Protein AF-A0A8X8B5V5-F1 (afdb_monomer_lite)

Structure (mmCIF, N/CA/C/O backbone):
data_AF-A0A8X8B5V5-F1
#
_entry.id   AF-A0A8X8B5V5-F1
#
loop_
_atom_site.group_PDB
_atom_site.id
_atom_site.type_symbol
_atom_site.label_atom_id
_atom_site.label_alt_id
_atom_site.label_comp_id
_atom_site.label_asym_id
_atom_site.label_entity_id
_atom_site.label_seq_id
_atom_site.pdbx_PDB_ins_code
_atom_site.Cartn_x
_atom_site.Cartn_y
_atom_site.Cartn_z
_atom_site.occupancy
_atom_site.B_iso_or_equiv
_atom_site.auth_seq_id
_atom_site.auth_comp_id
_atom_site.auth_asym_id
_atom_site.auth_atom_id
_atom_site.pdbx_PDB_model_num
ATOM 1 N N . MET A 1 1 ? -12.108 -20.407 24.764 1.00 36.25 1 MET A N 1
ATOM 2 C CA . MET A 1 1 ? -11.266 -19.952 23.635 1.00 36.25 1 MET A CA 1
ATOM 3 C C . MET A 1 1 ? -12.179 -19.719 22.448 1.00 36.25 1 MET A C 1
ATOM 5 O O . MET A 1 1 ? -12.850 -20.657 22.045 1.00 36.25 1 MET A O 1
ATOM 9 N N . ALA A 1 2 ? -12.289 -18.485 21.952 1.00 43.41 2 ALA A N 1
ATOM 10 C CA . ALA A 1 2 ? -13.093 -18.213 20.764 1.00 43.41 2 ALA A CA 1
ATOM 11 C C . ALA A 1 2 ? -12.423 -18.878 19.553 1.00 43.41 2 ALA A C 1
ATOM 13 O O . ALA A 1 2 ? -11.319 -18.502 19.164 1.00 43.41 2 ALA A O 1
ATOM 14 N N . THR A 1 3 ? -13.064 -19.906 19.008 1.00 42.88 3 THR A N 1
ATOM 15 C CA . THR A 1 3 ? -12.611 -20.610 17.809 1.00 42.88 3 THR A CA 1
ATOM 16 C C . THR A 1 3 ? -12.642 -19.633 16.637 1.00 42.88 3 THR A C 1
ATOM 18 O O . THR A 1 3 ? -13.703 -19.134 16.270 1.00 42.88 3 THR A O 1
ATOM 21 N N . PHE A 1 4 ? -11.479 -19.310 16.071 1.00 60.31 4 PHE A N 1
ATOM 22 C CA . PHE A 1 4 ? -11.393 -18.445 14.897 1.00 60.31 4 PHE A CA 1
ATOM 23 C C . PHE A 1 4 ? -11.959 -19.183 13.676 1.00 60.31 4 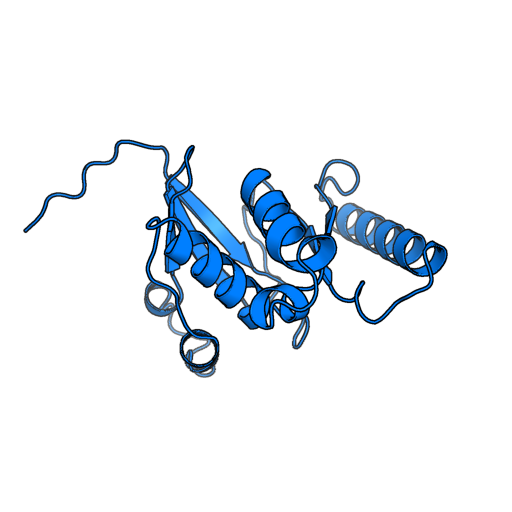PHE A C 1
ATOM 25 O O . PHE A 1 4 ? -11.345 -20.119 13.163 1.00 60.31 4 PHE A O 1
ATOM 32 N N . THR A 1 5 ? -13.141 -18.778 13.215 1.00 57.62 5 THR A N 1
ATOM 33 C CA . THR A 1 5 ? -13.806 -19.380 12.054 1.00 57.62 5 THR A CA 1
ATOM 34 C C . THR A 1 5 ? -13.205 -18.835 10.756 1.00 57.62 5 THR A C 1
ATOM 36 O O . THR A 1 5 ? -13.295 -17.639 10.463 1.00 57.62 5 THR A O 1
ATOM 39 N N . ARG A 1 6 ? -12.571 -19.707 9.962 1.00 62.25 6 ARG A N 1
ATOM 40 C CA . ARG A 1 6 ? -11.976 -19.350 8.664 1.00 62.25 6 ARG A CA 1
ATOM 41 C C . ARG A 1 6 ? -13.056 -19.229 7.585 1.00 62.25 6 ARG A C 1
ATOM 43 O O . ARG A 1 6 ? -13.286 -20.165 6.831 1.00 62.25 6 ARG A O 1
ATOM 50 N N . ASN A 1 7 ? -13.689 -18.062 7.491 1.00 79.56 7 ASN A N 1
ATOM 51 C CA . ASN A 1 7 ? -14.751 -17.813 6.502 1.00 79.56 7 ASN A CA 1
ATOM 52 C C . ASN A 1 7 ? -14.248 -17.171 5.192 1.00 79.56 7 ASN A C 1
ATOM 54 O O . ASN A 1 7 ? -15.048 -16.898 4.302 1.00 79.56 7 ASN A O 1
ATOM 58 N N . LYS A 1 8 ? -12.944 -16.875 5.073 1.00 80.50 8 LYS A N 1
ATOM 59 C CA . LYS A 1 8 ? -12.327 -16.234 3.896 1.00 80.50 8 LYS A CA 1
ATOM 60 C C . LYS A 1 8 ? -10.939 -16.828 3.625 1.00 80.50 8 LYS A C 1
ATOM 62 O O . LYS A 1 8 ? -10.303 -17.298 4.571 1.00 80.50 8 LYS A O 1
ATOM 67 N N . PRO A 1 9 ? -10.442 -16.787 2.376 1.00 83.88 9 PRO A N 1
ATOM 68 C CA . PRO A 1 9 ? -9.079 -17.211 2.063 1.00 83.88 9 PRO A CA 1
ATOM 69 C C . PRO A 1 9 ? -8.045 -16.355 2.811 1.00 83.88 9 PRO A C 1
ATOM 71 O O . PRO A 1 9 ? -8.243 -15.153 3.000 1.00 83.88 9 PRO A O 1
ATOM 74 N N . HIS A 1 10 ? -6.951 -16.989 3.236 1.00 81.94 10 HIS A N 1
ATOM 75 C CA . HIS A 1 10 ? -5.830 -16.353 3.930 1.00 81.94 10 HIS A CA 1
ATOM 76 C C . HIS A 1 10 ? -4.657 -16.152 2.971 1.00 81.94 10 HIS A C 1
ATOM 78 O O . HIS A 1 10 ? -4.298 -17.077 2.246 1.00 81.94 10 HIS A O 1
ATOM 84 N N . VAL A 1 11 ? -4.050 -14.968 2.996 1.00 82.81 11 VAL A N 1
ATOM 85 C CA . VAL A 1 11 ? -2.893 -14.609 2.170 1.00 82.81 11 VAL A CA 1
ATOM 86 C C . VAL A 1 11 ? -1.804 -14.019 3.060 1.00 82.81 11 VAL A C 1
ATOM 88 O O . VAL A 1 11 ? -2.076 -13.183 3.920 1.00 82.81 11 VAL A O 1
ATOM 91 N N . ASN A 1 12 ? -0.562 -14.446 2.856 1.00 80.31 12 ASN A N 1
ATOM 92 C CA . ASN A 1 12 ? 0.591 -13.816 3.488 1.00 80.31 12 ASN A CA 1
ATOM 93 C C . ASN A 1 12 ? 1.109 -12.726 2.553 1.00 80.31 12 ASN A C 1
ATOM 95 O O . ASN A 1 12 ? 1.345 -12.987 1.375 1.00 80.31 12 ASN A O 1
ATOM 99 N N . VAL A 1 13 ? 1.268 -11.516 3.071 1.00 84.38 13 VAL A N 1
ATOM 100 C CA . VAL A 1 13 ? 1.773 -10.360 2.325 1.00 84.38 13 VAL A CA 1
ATOM 101 C C . VAL A 1 13 ? 2.936 -9.743 3.078 1.00 84.38 13 VAL A C 1
ATOM 103 O O . VAL A 1 13 ? 3.107 -9.975 4.275 1.00 84.38 13 VAL A O 1
ATOM 106 N N . GLY A 1 14 ? 3.742 -8.940 2.396 1.00 82.69 14 GLY A N 1
ATOM 107 C CA . GLY A 1 14 ? 4.777 -8.198 3.085 1.00 82.69 14 GLY A CA 1
ATOM 108 C C . GLY A 1 14 ? 5.268 -6.977 2.340 1.00 82.69 14 GLY A C 1
ATOM 109 O O . GLY A 1 14 ? 5.183 -6.900 1.117 1.00 82.69 14 GLY A O 1
ATOM 110 N N . THR A 1 15 ? 5.774 -6.019 3.108 1.00 81.38 15 THR A N 1
ATOM 111 C CA . THR A 1 15 ? 6.430 -4.819 2.594 1.00 81.38 15 THR A CA 1
ATOM 112 C C . THR A 1 15 ? 7.930 -5.050 2.532 1.00 81.38 15 THR A C 1
ATOM 114 O O . THR A 1 15 ? 8.571 -5.390 3.526 1.00 81.38 15 THR A O 1
ATOM 117 N N . ILE A 1 16 ? 8.487 -4.860 1.340 1.00 81.69 16 ILE A N 1
ATOM 118 C CA . ILE A 1 16 ? 9.911 -5.009 1.039 1.00 81.69 16 ILE A CA 1
ATOM 119 C C . ILE A 1 16 ? 10.426 -3.724 0.392 1.00 81.69 16 ILE A C 1
ATOM 121 O O . ILE A 1 16 ? 9.661 -2.981 -0.218 1.00 81.69 16 ILE A O 1
ATOM 125 N N . GLY A 1 17 ? 11.720 -3.445 0.525 1.00 75.44 17 GLY A N 1
ATOM 126 C CA . GLY A 1 17 ? 12.335 -2.252 -0.058 1.00 75.44 17 GLY A CA 1
ATOM 127 C C . GLY A 1 17 ? 13.585 -1.802 0.687 1.00 75.44 17 GLY A C 1
ATOM 128 O O . GLY A 1 17 ? 13.890 -2.307 1.772 1.00 75.44 17 GLY A O 1
ATOM 129 N N . HIS A 1 18 ? 14.291 -0.828 0.115 1.00 74.62 18 HIS A N 1
ATOM 130 C CA . HIS A 1 18 ? 15.509 -0.265 0.695 1.00 74.62 18 HIS A CA 1
ATOM 131 C C . HIS A 1 18 ? 15.239 0.463 2.027 1.00 74.62 18 HIS A C 1
ATOM 133 O O . HIS A 1 18 ? 14.085 0.739 2.388 1.00 74.62 18 HIS A O 1
ATOM 139 N N . VAL A 1 19 ? 16.294 0.709 2.807 1.00 69.75 19 VAL A N 1
ATOM 140 C CA . VAL A 1 19 ? 16.221 1.480 4.062 1.00 69.75 19 VAL A CA 1
ATOM 141 C C . VAL A 1 19 ? 15.624 2.868 3.768 1.00 69.75 19 VAL A C 1
ATOM 143 O O . VAL A 1 19 ? 15.792 3.388 2.672 1.00 69.75 19 VAL A O 1
ATOM 146 N N . ASP A 1 20 ? 14.811 3.401 4.684 1.00 73.81 20 ASP A N 1
ATOM 147 C CA . ASP A 1 20 ? 14.135 4.713 4.584 1.00 73.81 20 ASP A CA 1
ATOM 148 C C . ASP A 1 20 ? 13.104 4.917 3.454 1.00 73.81 20 ASP A C 1
ATOM 150 O O . ASP A 1 20 ? 12.449 5.960 3.356 1.00 73.81 20 ASP A O 1
ATOM 154 N N . HIS A 1 21 ? 12.794 3.874 2.679 1.00 81.62 21 HIS A N 1
ATOM 155 C CA . HIS A 1 21 ? 11.736 3.927 1.656 1.00 81.62 21 HIS A CA 1
ATOM 156 C C . HIS A 1 21 ? 10.303 3.885 2.238 1.00 81.62 21 HIS A C 1
ATOM 158 O O . HIS A 1 21 ? 9.328 3.791 1.500 1.00 81.62 21 HIS A O 1
ATOM 164 N N . GLY A 1 22 ? 10.140 3.997 3.563 1.00 80.50 22 GLY A N 1
ATOM 165 C CA . GLY A 1 22 ? 8.829 4.159 4.207 1.00 80.50 22 GLY A CA 1
ATOM 166 C C . GLY A 1 22 ? 8.024 2.870 4.406 1.00 80.50 22 GLY A C 1
ATOM 167 O O . GLY A 1 22 ? 6.804 2.940 4.509 1.00 80.50 22 GLY A O 1
ATOM 168 N N . LYS A 1 23 ? 8.677 1.702 4.493 1.00 84.56 23 LYS A N 1
ATOM 169 C CA . LYS A 1 23 ? 8.013 0.404 4.742 1.00 84.56 23 LYS A CA 1
ATOM 170 C C . LYS A 1 23 ? 7.171 0.414 6.023 1.00 84.56 23 LYS A C 1
ATOM 172 O O . LYS A 1 23 ? 5.989 0.090 5.990 1.00 84.56 23 LYS A O 1
ATOM 177 N N . THR A 1 24 ? 7.765 0.857 7.132 1.00 84.69 24 THR A N 1
ATOM 178 C CA . THR A 1 24 ? 7.107 1.003 8.442 1.00 84.69 24 THR A CA 1
ATOM 179 C C . THR A 1 24 ? 5.908 1.950 8.354 1.00 84.69 24 THR A C 1
ATOM 181 O O . THR A 1 24 ? 4.813 1.624 8.808 1.00 84.69 24 THR A O 1
ATOM 184 N N . THR A 1 25 ? 6.089 3.094 7.689 1.00 87.62 25 THR A N 1
ATOM 185 C CA . THR A 1 25 ? 5.045 4.101 7.453 1.00 87.62 25 THR A CA 1
ATOM 186 C C . THR A 1 25 ? 3.879 3.528 6.646 1.00 87.62 25 THR A C 1
ATOM 188 O O . THR A 1 25 ? 2.719 3.758 6.989 1.00 87.62 25 THR A O 1
ATOM 191 N N . LEU A 1 26 ? 4.166 2.751 5.598 1.00 86.31 26 LEU A N 1
ATOM 192 C CA . LEU A 1 26 ? 3.156 2.115 4.757 1.00 86.31 26 LEU A CA 1
ATOM 193 C C . LEU A 1 26 ? 2.347 1.078 5.546 1.00 86.31 26 LEU A C 1
ATOM 195 O O . LEU A 1 26 ? 1.117 1.116 5.519 1.00 86.31 26 LEU A O 1
ATOM 199 N N . THR A 1 27 ? 3.013 0.214 6.316 1.00 85.81 27 THR A N 1
ATOM 200 C CA . THR A 1 27 ? 2.344 -0.778 7.173 1.00 85.81 27 THR A CA 1
ATOM 201 C C . THR A 1 27 ? 1.472 -0.109 8.239 1.00 85.81 27 THR A C 1
ATOM 203 O O . THR A 1 27 ? 0.306 -0.479 8.399 1.00 85.81 27 THR A O 1
ATOM 206 N N . ALA A 1 28 ? 1.978 0.929 8.915 1.00 86.69 28 ALA A N 1
ATOM 207 C CA . ALA A 1 28 ? 1.197 1.713 9.876 1.00 86.69 28 ALA A CA 1
ATOM 208 C C . ALA A 1 28 ? -0.063 2.306 9.222 1.00 86.69 28 ALA A C 1
ATOM 210 O O . ALA A 1 28 ? -1.165 2.187 9.757 1.00 86.69 28 ALA A O 1
ATOM 211 N N . SER A 1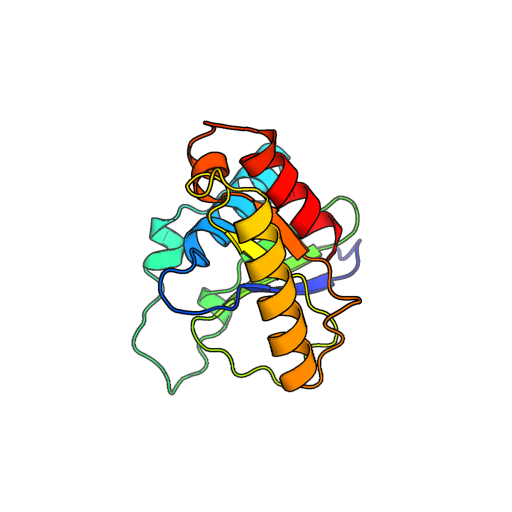 29 ? 0.074 2.865 8.017 1.00 87.38 29 SER A N 1
ATOM 212 C CA . SER A 1 29 ? -1.040 3.478 7.287 1.00 87.38 29 SER A CA 1
ATOM 213 C C . SER A 1 29 ? -2.117 2.467 6.887 1.00 87.38 29 SER A C 1
ATOM 215 O O . SER A 1 29 ? -3.305 2.731 7.061 1.00 87.38 29 SER A O 1
ATOM 217 N N . ILE A 1 30 ? -1.717 1.284 6.404 1.00 87.31 30 ILE A N 1
ATOM 218 C CA . ILE A 1 30 ? -2.647 0.193 6.069 1.00 87.31 30 ILE A CA 1
ATOM 219 C C . ILE A 1 30 ? -3.466 -0.202 7.303 1.00 87.31 30 ILE A C 1
ATOM 221 O O . ILE A 1 30 ? -4.692 -0.309 7.233 1.00 87.31 30 ILE A O 1
ATOM 225 N N . THR A 1 31 ? -2.804 -0.406 8.446 1.00 86.62 31 THR A N 1
ATOM 226 C CA . THR A 1 31 ? -3.490 -0.845 9.672 1.00 86.62 31 THR A CA 1
ATOM 227 C C . THR A 1 31 ? -4.411 0.234 10.234 1.00 86.62 31 THR A C 1
ATOM 229 O O . THR A 1 31 ? -5.511 -0.099 10.670 1.00 86.62 31 THR A O 1
ATOM 232 N N . LYS A 1 32 ? -4.021 1.514 10.156 1.00 87.62 32 LYS A N 1
ATOM 233 C CA . LYS A 1 32 ? -4.850 2.661 10.555 1.00 87.62 32 LYS A CA 1
ATOM 234 C C . LYS A 1 32 ? -6.190 2.664 9.814 1.00 87.62 32 LYS A C 1
ATOM 236 O O . LYS A 1 32 ? -7.237 2.622 10.455 1.00 87.62 32 LYS A O 1
ATOM 241 N N . PHE A 1 33 ? -6.177 2.629 8.481 1.00 84.88 33 PHE A N 1
ATOM 242 C CA . PHE A 1 33 ? -7.419 2.704 7.699 1.00 84.88 33 PHE A CA 1
ATOM 243 C C . PHE A 1 33 ? -8.282 1.451 7.818 1.00 84.88 33 PHE A C 1
ATOM 245 O O . PHE A 1 33 ? -9.505 1.536 7.890 1.00 84.88 33 PHE A O 1
ATOM 252 N N . LEU A 1 34 ? -7.665 0.272 7.901 1.00 84.06 34 LEU A N 1
ATOM 253 C CA . LEU A 1 34 ? -8.422 -0.955 8.137 1.00 84.06 34 LEU A CA 1
ATOM 254 C C . LEU A 1 34 ? -9.017 -1.004 9.550 1.00 84.06 34 LEU A C 1
ATOM 256 O O . LEU A 1 34 ? -10.033 -1.668 9.756 1.00 84.06 34 LEU A O 1
ATOM 260 N N . ALA A 1 35 ? -8.423 -0.317 10.525 1.00 85.81 35 ALA A N 1
ATOM 261 C CA . ALA A 1 35 ? -8.985 -0.203 11.863 1.00 85.81 35 ALA A CA 1
ATOM 262 C C . ALA A 1 35 ? -10.192 0.737 11.920 1.00 85.81 35 ALA A C 1
ATOM 264 O O . ALA A 1 35 ? -11.163 0.410 12.598 1.00 85.81 35 ALA A O 1
ATOM 265 N N . GLU A 1 36 ? -10.178 1.833 11.156 1.00 84.44 36 GLU A N 1
ATOM 266 C CA . GLU A 1 36 ? -11.356 2.699 10.974 1.00 84.44 36 GLU A CA 1
ATOM 267 C C . GLU A 1 36 ? -12.552 1.915 10.411 1.00 84.44 36 GLU A C 1
ATOM 269 O O . GLU A 1 36 ? -13.694 2.144 10.796 1.00 84.44 36 GLU A O 1
ATOM 274 N N . GLU A 1 37 ? -12.295 0.923 9.555 1.00 80.75 37 GLU A N 1
ATOM 275 C CA . GLU A 1 37 ? -13.323 0.023 9.018 1.00 80.75 37 GLU A CA 1
ATOM 276 C C . GLU A 1 37 ? -13.689 -1.140 9.968 1.00 80.75 37 GLU A C 1
ATOM 278 O O . GLU A 1 37 ? -14.432 -2.050 9.585 1.00 80.75 37 GLU A O 1
ATOM 283 N N . GLY A 1 38 ? -13.136 -1.178 11.186 1.00 80.75 38 GLY A N 1
ATOM 284 C CA . GLY A 1 38 ? -13.343 -2.259 12.158 1.00 80.75 38 GLY A CA 1
ATOM 285 C C . GLY A 1 38 ? -12.749 -3.606 11.724 1.00 80.75 38 GLY A C 1
ATOM 286 O O . GLY A 1 38 ? -13.154 -4.673 12.201 1.00 80.75 38 GLY A O 1
ATOM 287 N N . LYS A 1 39 ? -11.810 -3.594 10.772 1.00 79.44 39 LYS A N 1
ATOM 288 C CA . LYS A 1 39 ? -11.218 -4.800 10.180 1.00 79.44 39 LYS A CA 1
ATOM 289 C C . LYS A 1 39 ? -9.927 -5.241 10.866 1.00 79.44 39 LYS A C 1
ATOM 291 O O . LYS A 1 39 ? -9.565 -6.411 10.746 1.00 79.44 39 LYS A O 1
ATOM 296 N N . THR A 1 40 ? -9.258 -4.358 11.599 1.00 82.19 40 THR A N 1
ATOM 297 C CA . THR A 1 40 ? -8.094 -4.696 12.430 1.00 82.19 40 THR A CA 1
ATOM 298 C C . THR A 1 40 ? -7.936 -3.714 13.596 1.00 82.19 40 THR A C 1
ATOM 300 O O . THR A 1 40 ? -8.759 -2.819 13.767 1.00 82.19 40 THR A O 1
ATOM 303 N N . LYS A 1 41 ? -6.908 -3.898 14.427 1.00 78.44 41 LYS A N 1
ATOM 304 C CA . LYS A 1 41 ? -6.458 -2.891 15.392 1.00 78.44 41 LYS A CA 1
ATOM 305 C C . LYS A 1 41 ? -5.427 -1.994 14.712 1.00 78.44 41 LYS A C 1
ATOM 307 O O . LYS A 1 41 ? -4.530 -2.506 14.046 1.00 78.44 41 LYS A O 1
ATOM 312 N N . ALA A 1 42 ? -5.561 -0.679 14.881 1.00 78.00 42 ALA A N 1
ATOM 313 C CA . ALA A 1 42 ? -4.553 0.258 14.403 1.00 78.00 42 ALA A CA 1
ATOM 314 C C . ALA A 1 42 ? -3.250 -0.014 15.157 1.00 78.00 42 ALA A C 1
ATOM 316 O O . ALA A 1 42 ? -3.274 -0.167 16.378 1.00 78.00 42 ALA A O 1
ATOM 317 N N . ILE A 1 43 ? -2.142 -0.095 14.428 1.00 78.12 43 ILE A N 1
ATOM 318 C CA . ILE A 1 43 ? -0.814 -0.298 15.000 1.00 78.12 43 ILE A CA 1
ATOM 319 C C . ILE A 1 43 ? -0.018 0.976 14.743 1.00 78.12 43 ILE A C 1
ATOM 321 O O . ILE A 1 43 ? 0.049 1.463 13.611 1.00 78.12 43 ILE A O 1
ATOM 325 N N . ALA A 1 44 ? 0.546 1.545 15.806 1.00 77.56 44 ALA A N 1
ATOM 326 C CA . ALA A 1 44 ? 1.303 2.785 15.712 1.00 77.56 44 ALA A CA 1
ATOM 327 C C . ALA A 1 44 ? 2.666 2.555 15.044 1.00 77.56 44 ALA A C 1
ATOM 329 O O . ALA A 1 44 ? 3.245 1.475 15.147 1.00 77.56 44 ALA A O 1
ATOM 330 N N . PHE A 1 45 ? 3.203 3.597 14.406 1.00 77.19 45 PHE A N 1
ATOM 331 C CA . PHE A 1 45 ? 4.533 3.564 13.789 1.00 77.19 45 PHE A CA 1
ATOM 332 C C . PHE A 1 45 ? 5.602 3.056 14.769 1.00 77.19 45 PHE A C 1
ATOM 334 O O . PHE A 1 45 ? 6.326 2.118 14.448 1.00 77.19 45 PHE A O 1
ATOM 341 N N . ASP A 1 46 ? 5.615 3.594 15.990 1.00 75.94 46 ASP A N 1
ATOM 342 C CA . ASP A 1 46 ? 6.573 3.227 17.036 1.00 75.94 46 ASP A CA 1
ATOM 343 C C . ASP A 1 46 ? 6.509 1.743 17.418 1.00 75.94 46 ASP A C 1
ATOM 345 O O . ASP A 1 46 ? 7.513 1.161 17.8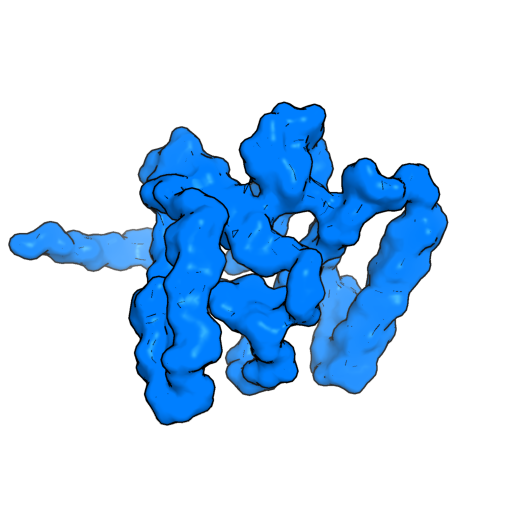15 1.00 75.94 46 ASP A O 1
ATOM 349 N N . GLU A 1 47 ? 5.341 1.103 17.316 1.00 74.31 47 GLU A N 1
ATOM 350 C CA . GLU A 1 47 ? 5.200 -0.325 17.620 1.00 74.31 47 GLU A CA 1
ATOM 351 C C . GLU A 1 47 ? 5.819 -1.210 16.531 1.00 74.31 47 GLU A C 1
ATOM 353 O O . GLU A 1 47 ? 6.321 -2.292 16.833 1.00 74.31 47 GLU A O 1
ATOM 358 N N . ILE A 1 48 ? 5.801 -0.745 15.279 1.00 72.88 48 ILE A N 1
ATOM 359 C CA . ILE A 1 48 ? 6.397 -1.432 14.125 1.00 72.88 48 ILE A CA 1
ATOM 360 C C . ILE A 1 48 ? 7.912 -1.201 14.105 1.00 72.88 48 ILE A C 1
ATOM 362 O O . ILE A 1 48 ? 8.673 -2.133 13.853 1.00 72.88 48 ILE A O 1
ATOM 366 N N . ASP A 1 49 ? 8.344 0.024 14.403 1.00 71.62 49 ASP A N 1
ATOM 367 C CA . ASP A 1 49 ? 9.747 0.443 14.357 1.00 71.62 49 ASP A CA 1
ATOM 368 C C . ASP A 1 49 ? 10.579 -0.113 15.525 1.00 71.62 49 ASP A C 1
ATOM 370 O O . ASP A 1 49 ? 11.744 -0.459 15.361 1.00 71.62 49 ASP A O 1
ATOM 374 N N . ARG A 1 50 ? 9.963 -0.327 16.698 1.00 64.31 50 ARG A N 1
ATOM 375 C CA . ARG A 1 50 ? 10.607 -0.973 17.862 1.00 64.31 50 ARG A CA 1
ATOM 376 C C . ARG A 1 50 ? 10.868 -2.470 17.685 1.00 64.31 50 ARG A C 1
ATOM 378 O O . ARG A 1 50 ? 11.307 -3.128 18.635 1.00 64.31 50 ARG A O 1
ATOM 385 N N . ALA A 1 51 ? 10.575 -3.040 16.518 1.00 57.84 51 ALA A N 1
ATOM 386 C CA . ALA A 1 51 ? 10.926 -4.419 16.245 1.00 57.84 51 ALA A CA 1
ATOM 387 C C . ALA A 1 51 ? 12.452 -4.599 16.348 1.00 57.84 51 ALA A C 1
ATOM 389 O O . ALA A 1 51 ? 13.204 -3.862 15.715 1.00 57.84 51 ALA A O 1
ATOM 390 N N . PRO A 1 52 ? 12.938 -5.550 17.165 1.00 50.28 52 PRO A N 1
ATOM 391 C CA . PRO A 1 52 ? 14.356 -5.646 17.480 1.00 50.28 52 PRO A CA 1
ATOM 392 C C . PRO A 1 52 ? 15.190 -5.918 16.220 1.00 50.28 52 PRO A C 1
ATOM 394 O O . PRO A 1 52 ? 15.106 -6.992 15.631 1.00 50.28 52 PRO A O 1
ATOM 397 N N . GLU A 1 53 ? 16.042 -4.961 15.847 1.00 47.38 53 GLU A N 1
ATOM 398 C CA . GLU A 1 53 ? 16.964 -5.041 14.701 1.00 47.38 53 GLU A CA 1
ATOM 399 C C . GLU A 1 53 ? 18.022 -6.156 14.869 1.00 47.38 53 GLU A C 1
ATOM 401 O O . GLU A 1 53 ? 18.520 -6.739 13.903 1.00 47.38 53 GLU A O 1
ATOM 406 N N . LYS A 1 54 ? 18.342 -6.510 16.121 1.00 34.81 54 LYS A N 1
ATOM 407 C CA . LYS A 1 54 ? 19.348 -7.516 16.491 1.00 34.81 54 LYS A CA 1
ATOM 408 C C . LYS A 1 54 ? 18.720 -8.861 16.864 1.00 34.81 54 LYS A C 1
ATOM 410 O O . LYS A 1 54 ? 18.489 -9.133 18.037 1.00 34.81 54 LYS A O 1
ATOM 415 N N . ARG A 1 55 ? 18.514 -9.713 15.859 1.00 44.34 55 ARG A N 1
ATOM 416 C CA . ARG A 1 55 ? 18.666 -11.188 15.901 1.00 44.34 55 ARG A CA 1
ATOM 417 C C . ARG A 1 55 ? 18.549 -11.706 14.462 1.00 44.34 55 ARG A C 1
ATOM 419 O O . ARG A 1 55 ? 17.531 -12.250 14.057 1.00 44.34 55 ARG A O 1
ATOM 426 N N . ARG A 1 56 ? 19.596 -11.488 13.658 1.00 44.66 56 ARG A N 1
ATOM 427 C CA . ARG A 1 56 ? 19.665 -11.984 12.268 1.00 44.66 56 ARG A CA 1
ATOM 428 C C . ARG A 1 56 ? 19.881 -13.501 12.150 1.00 44.66 56 ARG A C 1
ATOM 430 O O . ARG A 1 56 ? 19.905 -13.995 11.032 1.00 44.66 56 ARG A O 1
ATOM 437 N N . GLU A 1 57 ? 19.985 -14.236 13.258 1.00 41.50 57 GLU A N 1
ATOM 438 C CA . GLU A 1 57 ? 20.240 -15.688 13.234 1.00 41.50 57 GLU A CA 1
ATOM 439 C C . GLU A 1 57 ? 19.170 -16.544 13.921 1.00 41.50 57 GLU A C 1
ATOM 441 O O . GLU A 1 57 ? 19.205 -17.763 13.811 1.00 41.50 57 GLU A O 1
ATOM 446 N N . GLU A 1 58 ? 18.150 -15.948 14.538 1.00 35.19 58 GLU A N 1
ATOM 447 C CA . GLU A 1 58 ? 17.031 -16.715 15.083 1.00 35.19 58 GLU A CA 1
ATOM 448 C C . GLU A 1 58 ? 15.732 -16.177 14.503 1.00 35.19 58 GLU A C 1
ATOM 450 O O . GLU A 1 58 ? 15.333 -15.041 14.755 1.00 35.19 58 GLU A O 1
ATOM 455 N N . LEU A 1 59 ? 15.090 -17.020 13.700 1.00 42.75 59 LEU A N 1
ATOM 456 C CA . LEU A 1 59 ? 13.798 -16.847 13.047 1.00 42.75 59 LEU A CA 1
ATOM 457 C C . LEU A 1 59 ? 12.657 -16.609 14.073 1.00 42.75 59 LEU A C 1
ATOM 459 O O . LEU A 1 59 ? 11.721 -17.393 14.188 1.00 42.75 59 LEU A O 1
ATOM 463 N N . LEU A 1 60 ? 12.671 -15.507 14.824 1.00 40.44 60 LEU A N 1
ATOM 464 C CA . LEU A 1 60 ? 11.530 -15.033 15.618 1.00 40.44 60 LEU A CA 1
ATOM 465 C C . LEU A 1 60 ? 10.558 -14.252 14.713 1.00 40.44 60 LEU A C 1
ATOM 467 O O . LEU A 1 60 ? 10.190 -13.111 14.981 1.00 40.44 60 LEU A O 1
ATOM 471 N N . LEU A 1 61 ? 10.112 -14.906 13.636 1.00 47.31 61 LEU A N 1
ATOM 472 C CA . LEU A 1 61 ? 9.104 -14.409 12.692 1.00 47.31 61 LEU A CA 1
ATOM 473 C C . LEU A 1 61 ? 7.761 -13.967 13.320 1.00 47.31 61 LEU A C 1
ATOM 475 O O . LEU A 1 61 ? 7.175 -13.032 12.780 1.00 47.31 61 LEU A O 1
ATOM 479 N N . PRO A 1 62 ? 7.241 -14.527 14.440 1.00 36.56 62 PRO A N 1
ATOM 480 C CA . PRO A 1 62 ? 5.878 -14.204 14.883 1.00 36.56 62 PRO A CA 1
ATOM 481 C C . PRO A 1 62 ? 5.661 -12.753 15.330 1.00 36.56 62 PRO A C 1
ATOM 483 O O . PRO A 1 62 ? 4.529 -12.277 15.313 1.00 36.56 62 PRO A O 1
ATOM 486 N N . ARG A 1 63 ? 6.713 -12.044 15.770 1.00 44.59 63 ARG A N 1
ATOM 487 C CA . ARG A 1 63 ? 6.572 -10.711 16.391 1.00 44.59 63 ARG A CA 1
ATOM 488 C C . ARG A 1 63 ? 6.385 -9.574 15.377 1.00 44.59 63 ARG A C 1
ATOM 490 O O . ARG A 1 63 ? 5.999 -8.479 15.765 1.00 44.59 63 ARG A O 1
ATOM 497 N N . LEU A 1 64 ? 6.626 -9.848 14.099 1.00 57.34 64 LEU A N 1
ATOM 498 C CA . LEU A 1 64 ? 6.555 -8.901 12.983 1.00 57.34 64 LEU A CA 1
ATOM 499 C C . LEU A 1 64 ? 5.405 -9.228 12.016 1.00 57.34 64 LEU A C 1
ATOM 501 O O . LEU A 1 64 ? 5.429 -8.812 10.861 1.00 57.34 64 LEU A O 1
ATOM 505 N N . MET A 1 65 ? 4.424 -10.020 12.463 1.00 62.22 65 MET A N 1
ATOM 506 C CA . MET A 1 65 ? 3.254 -10.385 11.668 1.00 62.22 65 MET A CA 1
ATOM 507 C C . MET A 1 65 ? 2.023 -9.633 12.164 1.00 62.22 65 MET A C 1
ATOM 509 O O . MET A 1 65 ? 1.562 -9.849 13.285 1.00 62.22 65 MET A O 1
ATOM 513 N N . TRP A 1 66 ? 1.442 -8.800 11.308 1.00 75.06 66 TRP A N 1
ATOM 514 C CA . TRP A 1 66 ? 0.213 -8.073 11.612 1.00 75.06 66 TRP A CA 1
ATOM 515 C C . TRP A 1 66 ? -0.957 -8.639 10.820 1.00 75.06 66 TRP A C 1
ATOM 517 O O . TRP A 1 66 ? -0.933 -8.708 9.592 1.00 75.06 66 TRP A O 1
ATOM 527 N N . GLY A 1 67 ? -1.995 -9.065 11.536 1.00 78.31 67 GLY A N 1
ATOM 528 C CA . GLY A 1 67 ? -3.210 -9.599 10.935 1.00 78.31 67 GLY A CA 1
ATOM 529 C C . GLY A 1 67 ? -4.189 -8.489 10.561 1.00 78.31 67 GLY A C 1
ATOM 530 O O . GLY A 1 67 ? -4.526 -7.650 11.395 1.00 78.31 67 GLY A O 1
ATOM 531 N N . TYR A 1 68 ? -4.715 -8.507 9.341 1.00 80.50 68 TYR A N 1
ATOM 532 C CA . TYR A 1 68 ? -5.867 -7.688 8.960 1.00 80.50 68 TYR A CA 1
ATOM 533 C C . TYR A 1 68 ? -6.791 -8.434 7.999 1.00 80.50 68 TYR A C 1
ATOM 535 O O . TYR A 1 68 ? -6.476 -9.518 7.517 1.00 80.50 68 TYR A O 1
ATOM 543 N N . LYS A 1 69 ? -7.980 -7.894 7.734 1.00 81.38 69 LYS A N 1
ATOM 544 C CA . LYS A 1 69 ? -8.927 -8.474 6.771 1.00 81.38 69 LYS A CA 1
ATOM 545 C C . LYS A 1 69 ? -9.455 -7.408 5.830 1.00 81.38 69 LYS A C 1
ATOM 547 O O . LYS A 1 69 ? -9.547 -6.244 6.197 1.00 81.38 69 LYS A O 1
ATOM 552 N N . THR A 1 70 ? -9.863 -7.814 4.638 1.00 83.12 70 THR A N 1
ATOM 553 C CA . THR A 1 70 ? -10.657 -6.989 3.722 1.00 83.12 70 THR A CA 1
ATOM 554 C C . THR A 1 70 ? -12.045 -7.606 3.545 1.00 83.12 70 THR A C 1
ATOM 556 O O . THR A 1 70 ? -12.428 -8.576 4.217 1.00 83.12 70 THR A O 1
ATOM 559 N N . ALA A 1 71 ? -12.842 -7.048 2.630 1.00 80.25 71 ALA A N 1
ATOM 560 C CA . ALA A 1 71 ? -14.077 -7.694 2.203 1.00 80.25 71 ALA A CA 1
ATOM 561 C C . ALA A 1 71 ? -13.803 -9.099 1.631 1.00 80.25 71 ALA A C 1
ATOM 563 O O . ALA A 1 71 ? -14.580 -10.013 1.903 1.00 80.25 71 ALA A O 1
ATOM 564 N N . LYS A 1 72 ? -12.665 -9.295 0.948 1.00 81.12 72 LYS A N 1
ATOM 565 C CA . LYS A 1 72 ? -12.358 -10.509 0.182 1.00 81.12 72 LYS A CA 1
ATOM 566 C C . LYS A 1 72 ? -11.512 -11.542 0.941 1.00 81.12 72 LYS A C 1
ATOM 568 O O . LYS A 1 72 ? -11.760 -12.732 0.777 1.00 81.12 72 LYS A O 1
ATOM 573 N N . ARG A 1 73 ? -10.522 -11.129 1.749 1.00 84.56 73 ARG A N 1
ATOM 574 C CA . ARG A 1 73 ? -9.487 -12.044 2.289 1.00 84.56 73 ARG A CA 1
ATOM 575 C C . ARG A 1 73 ? -9.052 -11.699 3.718 1.00 84.56 73 ARG A C 1
ATOM 577 O O . ARG A 1 73 ? -9.318 -10.597 4.203 1.00 84.56 73 ARG A O 1
ATOM 584 N N . TYR A 1 74 ? -8.380 -12.641 4.375 1.00 82.25 74 TYR A N 1
ATOM 585 C CA . TYR A 1 74 ? -7.556 -12.404 5.563 1.00 82.25 74 TYR A CA 1
ATOM 586 C C . TYR A 1 74 ? -6.092 -12.264 5.147 1.00 82.25 74 TYR A C 1
ATOM 588 O O . TYR A 1 74 ? -5.623 -13.029 4.309 1.00 82.25 74 TYR A O 1
ATOM 596 N N . TYR A 1 75 ? -5.371 -11.334 5.760 1.00 82.62 75 TYR A N 1
ATOM 597 C CA . TYR A 1 75 ? -3.968 -11.065 5.483 1.00 82.62 75 TYR A CA 1
ATOM 598 C C . TYR A 1 75 ? -3.141 -11.205 6.751 1.00 82.62 75 TYR A C 1
ATOM 600 O O . TYR A 1 75 ? -3.537 -10.717 7.811 1.00 82.62 75 TYR A O 1
ATOM 608 N N . ALA A 1 76 ? -1.985 -11.844 6.624 1.00 81.00 76 ALA A N 1
ATOM 609 C CA . ALA A 1 76 ? -0.902 -11.731 7.586 1.00 81.00 76 ALA A CA 1
ATOM 610 C C . ALA A 1 76 ? 0.236 -10.954 6.920 1.00 81.00 76 ALA A C 1
ATOM 612 O O . ALA A 1 76 ? 0.798 -11.412 5.928 1.00 81.00 76 ALA A O 1
ATOM 613 N N . HIS A 1 77 ? 0.519 -9.758 7.427 1.00 80.56 77 HIS A N 1
ATOM 614 C CA . HIS A 1 77 ? 1.473 -8.828 6.840 1.00 80.56 77 HIS A CA 1
ATOM 615 C C . HIS A 1 77 ? 2.796 -8.865 7.585 1.00 80.56 77 HIS A C 1
ATOM 617 O O . HIS A 1 77 ? 2.802 -8.733 8.805 1.00 80.56 77 HIS A O 1
ATOM 623 N N . VAL A 1 78 ? 3.900 -8.985 6.853 1.00 71.75 78 VAL A N 1
ATOM 624 C CA . VAL A 1 78 ? 5.260 -8.967 7.404 1.00 71.75 78 VAL A CA 1
ATOM 625 C C . VAL A 1 78 ? 6.072 -7.837 6.778 1.00 71.75 78 VAL A C 1
ATOM 627 O O . VAL A 1 78 ? 6.090 -7.693 5.562 1.00 71.75 78 VAL A O 1
ATOM 630 N N . ALA A 1 79 ? 6.751 -7.024 7.581 1.00 65.38 79 ALA A N 1
ATOM 631 C CA . ALA A 1 79 ? 7.642 -5.980 7.070 1.00 65.38 79 ALA A CA 1
ATOM 632 C C . ALA A 1 79 ? 9.089 -6.493 7.075 1.00 65.38 79 ALA A C 1
ATOM 634 O O . ALA A 1 79 ? 9.617 -6.839 8.130 1.00 65.38 79 ALA A O 1
ATOM 635 N N . PHE A 1 80 ? 9.735 -6.538 5.907 1.00 65.69 80 PHE A N 1
ATOM 636 C CA . PHE A 1 80 ? 11.128 -6.969 5.770 1.00 65.69 80 PHE A CA 1
ATOM 637 C C . PHE A 1 80 ? 12.035 -5.799 5.383 1.00 65.69 80 PHE A C 1
ATOM 639 O O . PHE A 1 80 ? 11.714 -4.984 4.520 1.00 65.69 80 PHE A O 1
ATOM 646 N N . PHE A 1 81 ? 13.225 -5.746 5.982 1.00 51.53 81 PHE A N 1
ATOM 647 C CA . PHE A 1 81 ? 14.251 -4.749 5.653 1.00 51.53 81 PHE A CA 1
ATOM 648 C C . PHE A 1 81 ? 15.186 -5.167 4.512 1.00 51.53 81 PHE A C 1
ATOM 650 O O . PHE A 1 81 ? 15.919 -4.323 4.005 1.00 51.53 81 PHE A O 1
ATOM 657 N N . VAL A 1 82 ? 15.163 -6.437 4.089 1.00 50.78 82 VAL A N 1
ATOM 658 C CA . VAL A 1 82 ? 16.115 -6.990 3.113 1.00 50.78 82 VAL A CA 1
ATOM 659 C C . VAL A 1 82 ? 15.387 -7.690 1.967 1.00 50.78 82 VAL A C 1
ATOM 661 O O . VAL A 1 82 ? 14.453 -8.459 2.179 1.00 50.78 82 VAL A O 1
ATOM 664 N N . PHE A 1 83 ? 15.849 -7.417 0.747 1.00 47.47 83 PHE A N 1
ATOM 665 C CA . PHE A 1 83 ? 15.355 -7.980 -0.505 1.00 47.47 83 PHE A CA 1
ATOM 666 C C . PHE A 1 83 ? 16.042 -9.329 -0.775 1.00 47.47 83 PHE A C 1
ATOM 668 O O . PHE A 1 83 ? 17.021 -9.411 -1.512 1.00 47.47 83 PHE A O 1
ATOM 675 N N . HIS A 1 84 ? 15.577 -10.397 -0.130 1.00 49.69 84 HIS A N 1
ATOM 676 C CA . HIS A 1 84 ? 15.902 -11.759 -0.558 1.00 49.69 84 HIS A CA 1
ATOM 677 C C . HIS A 1 84 ? 14.600 -12.540 -0.666 1.00 49.69 84 HIS A C 1
ATOM 679 O O . HIS A 1 84 ? 14.067 -13.056 0.314 1.00 49.69 84 HIS A O 1
ATOM 685 N N . ILE A 1 85 ? 14.029 -12.511 -1.865 1.00 53.44 85 ILE A N 1
ATOM 686 C CA . ILE A 1 85 ? 12.716 -13.073 -2.143 1.00 53.44 85 ILE A CA 1
ATOM 687 C C . ILE A 1 85 ? 12.918 -14.490 -2.672 1.00 53.44 85 ILE A C 1
ATOM 689 O O . ILE A 1 85 ? 13.426 -14.672 -3.774 1.00 53.44 85 ILE A O 1
ATOM 693 N N . VAL A 1 86 ? 12.498 -15.495 -1.906 1.00 57.97 86 VAL A N 1
ATOM 694 C CA . VAL A 1 86 ? 12.385 -16.875 -2.394 1.00 57.97 86 VAL A CA 1
ATOM 695 C C . VAL A 1 86 ? 10.903 -17.234 -2.433 1.00 57.97 86 VAL A C 1
ATOM 697 O O . VAL A 1 86 ? 10.227 -17.183 -1.410 1.00 57.97 86 VAL A O 1
ATOM 700 N N . GLY A 1 87 ? 10.394 -17.582 -3.617 1.00 65.88 87 GLY A N 1
ATOM 701 C CA . GLY A 1 87 ? 9.065 -18.185 -3.772 1.00 65.88 87 GLY A CA 1
ATOM 702 C C . GLY A 1 87 ? 7.855 -17.249 -3.642 1.00 65.88 87 GLY A C 1
ATOM 703 O O . GLY A 1 87 ? 6.786 -17.722 -3.264 1.00 65.88 87 GLY A O 1
ATOM 704 N N . VAL A 1 88 ? 7.976 -15.949 -3.946 1.00 70.88 88 VAL A N 1
ATOM 705 C CA . VAL A 1 88 ? 6.812 -15.038 -3.980 1.00 70.88 88 VAL A CA 1
ATOM 706 C C . VAL A 1 88 ? 6.130 -15.095 -5.357 1.00 70.88 88 VAL A C 1
ATOM 708 O O . VAL A 1 88 ? 6.780 -14.784 -6.352 1.00 70.88 88 VAL A O 1
ATOM 711 N N . PRO A 1 89 ? 4.837 -15.468 -5.437 1.00 74.12 89 PRO A N 1
ATOM 712 C CA . PRO A 1 89 ? 4.140 -15.675 -6.710 1.00 74.12 89 PRO A CA 1
ATOM 713 C C . PRO A 1 89 ? 3.592 -14.387 -7.343 1.00 74.12 89 PRO A C 1
ATOM 715 O O . PRO A 1 89 ? 3.239 -14.389 -8.517 1.00 74.12 89 PRO A O 1
ATOM 718 N N . SER A 1 90 ? 3.468 -13.303 -6.573 1.00 81.69 90 SER A N 1
ATOM 719 C CA . SER A 1 90 ? 2.842 -12.053 -7.015 1.00 81.69 90 SER A CA 1
ATOM 720 C C . SER A 1 90 ? 3.396 -10.858 -6.250 1.00 81.69 90 SER A C 1
ATOM 722 O O . SER A 1 90 ? 3.594 -10.943 -5.036 1.00 81.69 90 SER A O 1
ATOM 724 N N . LEU A 1 91 ? 3.585 -9.736 -6.941 1.00 84.31 91 LEU A N 1
ATOM 725 C CA . LEU A 1 91 ? 4.111 -8.490 -6.386 1.00 84.31 91 LEU A CA 1
ATOM 726 C C . LEU A 1 91 ? 3.175 -7.324 -6.713 1.00 84.31 91 LEU A C 1
ATOM 728 O O . LEU A 1 91 ? 2.521 -7.312 -7.752 1.00 84.31 91 LEU A O 1
ATOM 732 N N . VAL A 1 92 ? 3.147 -6.340 -5.818 1.00 87.38 92 VAL A N 1
ATOM 733 C CA . VAL A 1 92 ? 2.521 -5.028 -6.012 1.00 87.38 92 VAL A CA 1
ATOM 734 C C . VAL A 1 92 ? 3.541 -3.993 -5.555 1.00 87.38 92 VAL A C 1
ATOM 736 O O . VAL A 1 92 ? 4.093 -4.112 -4.459 1.00 87.38 92 VAL A O 1
ATOM 739 N N . CYS A 1 93 ? 3.807 -2.991 -6.383 1.00 87.75 93 CYS A N 1
ATOM 740 C CA . CYS A 1 93 ? 4.782 -1.947 -6.096 1.00 87.75 93 CYS A CA 1
ATOM 741 C C . CYS A 1 93 ? 4.074 -0.670 -5.641 1.00 87.75 93 CYS A C 1
ATOM 743 O O . CYS A 1 93 ? 3.137 -0.204 -6.285 1.00 87.75 93 CYS A O 1
ATOM 745 N N . PHE A 1 94 ? 4.543 -0.078 -4.543 1.00 89.62 94 PHE A N 1
ATOM 746 C CA . PHE A 1 94 ? 4.081 1.226 -4.074 1.00 89.62 94 PHE A CA 1
ATOM 747 C C . PHE A 1 94 ? 5.193 2.258 -4.281 1.00 89.62 94 PHE A C 1
ATOM 749 O O . PHE A 1 94 ? 6.226 2.198 -3.612 1.00 89.62 94 PHE A O 1
ATOM 756 N N . LEU A 1 95 ? 4.997 3.183 -5.220 1.00 88.06 95 LEU A N 1
ATOM 757 C CA . LEU A 1 95 ? 5.947 4.246 -5.530 1.00 88.06 95 LEU A CA 1
ATOM 758 C C . LEU A 1 95 ? 5.691 5.446 -4.608 1.00 88.06 95 LEU A C 1
ATOM 760 O O . LEU A 1 95 ? 4.704 6.168 -4.767 1.00 88.06 95 LEU A O 1
ATOM 764 N N . LYS A 1 96 ? 6.581 5.621 -3.625 1.00 85.44 96 LYS A N 1
ATOM 765 C CA . LYS A 1 96 ? 6.583 6.738 -2.667 1.00 85.44 96 LYS A CA 1
ATOM 766 C C . LYS A 1 96 ? 7.072 8.034 -3.333 1.00 85.44 96 LYS A C 1
ATOM 768 O O . LYS A 1 96 ? 7.851 7.982 -4.277 1.00 85.44 96 LYS A O 1
ATOM 773 N N . GLY A 1 97 ? 6.701 9.181 -2.763 1.00 78.88 97 GLY A N 1
ATOM 774 C CA . GLY A 1 97 ? 7.364 10.468 -3.016 1.00 78.88 97 GLY A CA 1
ATOM 775 C C . GLY A 1 97 ? 6.623 11.386 -3.978 1.00 78.88 97 GLY A C 1
ATOM 776 O O . GLY A 1 97 ? 7.156 12.424 -4.357 1.00 78.88 97 GLY A O 1
ATOM 777 N N . ILE A 1 98 ? 5.391 11.037 -4.353 1.00 83.88 98 ILE A N 1
ATOM 778 C CA . ILE A 1 98 ? 4.563 11.877 -5.230 1.00 83.88 98 ILE A CA 1
ATOM 779 C C . ILE A 1 98 ? 4.059 13.163 -4.565 1.00 83.88 98 ILE A C 1
ATOM 781 O O . ILE A 1 98 ? 3.500 14.018 -5.230 1.00 83.88 98 ILE A O 1
ATOM 785 N N . ASP A 1 99 ? 4.234 13.282 -3.253 1.00 80.50 99 ASP A N 1
ATOM 786 C CA . ASP A 1 99 ? 4.003 14.487 -2.458 1.00 80.50 99 ASP A CA 1
ATOM 787 C C . ASP A 1 99 ? 5.187 15.465 -2.483 1.00 80.50 99 ASP A C 1
ATOM 789 O O . ASP A 1 99 ? 5.035 16.612 -2.078 1.00 80.50 99 ASP A O 1
ATOM 793 N N . VAL A 1 100 ? 6.363 15.007 -2.921 1.00 81.88 100 VAL A N 1
ATOM 794 C CA . VAL A 1 100 ? 7.601 15.805 -2.986 1.00 81.88 100 VAL A CA 1
ATOM 795 C C . VAL A 1 100 ? 7.995 16.104 -4.434 1.00 81.88 100 VAL A C 1
ATOM 797 O O . VAL A 1 100 ? 8.690 17.080 -4.705 1.00 81.88 100 VAL A O 1
ATOM 800 N N . VAL A 1 101 ? 7.584 15.246 -5.370 1.00 83.62 101 VAL A N 1
ATOM 801 C CA . VAL A 1 101 ? 7.906 15.363 -6.792 1.00 83.62 101 VAL A CA 1
ATOM 802 C C . VAL A 1 101 ? 6.702 15.904 -7.557 1.00 83.62 101 VAL A C 1
ATOM 804 O O . VAL A 1 101 ? 5.778 15.159 -7.875 1.00 83.62 101 VAL A O 1
ATOM 807 N N . ASP A 1 102 ? 6.767 17.182 -7.927 1.00 81.81 102 ASP A N 1
ATOM 808 C CA . ASP A 1 102 ? 5.707 17.859 -8.688 1.00 81.81 102 ASP A CA 1
ATOM 809 C C . ASP A 1 102 ? 5.798 17.627 -10.205 1.00 81.81 102 ASP A C 1
ATOM 811 O O . ASP A 1 102 ? 4.883 17.979 -10.945 1.00 81.81 102 ASP A O 1
ATOM 815 N N . ASN A 1 103 ? 6.912 17.066 -10.690 1.00 87.81 103 ASN A N 1
ATOM 816 C CA . ASN A 1 103 ? 7.183 16.863 -12.114 1.00 87.81 103 ASN A CA 1
ATOM 817 C C . ASN A 1 103 ? 6.642 15.493 -12.589 1.00 87.81 103 ASN A C 1
ATOM 819 O O . ASN A 1 103 ? 7.218 14.459 -12.232 1.00 87.81 103 ASN A O 1
ATOM 823 N N . PRO A 1 104 ? 5.589 15.453 -13.432 1.00 86.06 104 PRO A N 1
ATOM 824 C CA . PRO A 1 104 ? 5.000 14.199 -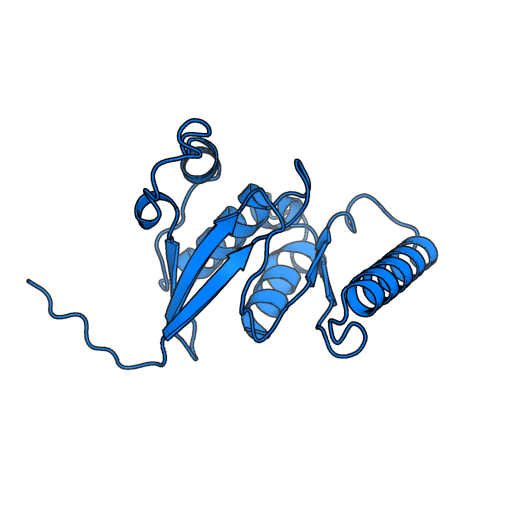13.900 1.00 86.06 104 PRO A CA 1
ATOM 825 C C . PRO A 1 104 ? 5.947 13.357 -14.760 1.00 86.06 104 PRO A C 1
ATOM 827 O O . PRO A 1 104 ? 5.925 12.131 -14.663 1.00 86.06 104 PRO A O 1
ATOM 830 N N . GLN A 1 105 ? 6.807 13.996 -15.559 1.00 88.31 105 GLN A N 1
ATOM 831 C CA . GLN A 1 105 ? 7.774 13.307 -16.415 1.00 88.31 105 GLN A CA 1
ATOM 832 C C . GLN A 1 105 ? 8.827 12.562 -15.586 1.00 88.31 105 GLN A C 1
ATOM 834 O O . GLN A 1 105 ? 9.234 11.462 -15.950 1.00 88.31 105 GLN A O 1
ATOM 839 N N . LEU A 1 106 ? 9.240 13.125 -14.445 1.00 88.38 106 LEU A N 1
ATOM 840 C CA . LEU A 1 106 ? 10.165 12.444 -13.537 1.00 88.38 106 LEU A CA 1
ATOM 841 C C . LEU A 1 106 ? 9.519 11.198 -12.916 1.00 88.38 106 LEU A C 1
ATOM 843 O O . LEU A 1 106 ? 10.165 10.161 -12.811 1.00 88.38 106 LEU A O 1
ATOM 847 N N . LEU A 1 107 ? 8.239 11.277 -12.540 1.00 87.75 107 LEU A N 1
ATOM 848 C CA . LEU A 1 107 ? 7.506 10.130 -11.995 1.00 87.75 107 LEU A CA 1
ATOM 849 C C . LEU A 1 107 ? 7.333 9.005 -13.020 1.00 87.75 107 LEU A C 1
ATOM 851 O O . LEU A 1 107 ? 7.419 7.833 -12.659 1.00 87.75 107 LEU A O 1
ATOM 855 N N . GLU A 1 108 ? 7.095 9.350 -14.284 1.00 88.88 108 GLU A N 1
ATOM 856 C CA . GLU A 1 108 ? 7.047 8.374 -15.375 1.00 88.88 108 GLU A CA 1
ATOM 857 C C . GLU A 1 108 ? 8.405 7.714 -15.606 1.00 88.88 108 GLU A C 1
ATOM 859 O O . GLU A 1 108 ? 8.465 6.491 -15.701 1.00 88.88 108 GLU A O 1
ATOM 864 N N . LEU A 1 109 ? 9.491 8.491 -15.605 1.00 90.62 109 LEU A N 1
ATOM 865 C CA . LEU A 1 109 ? 10.842 7.955 -15.761 1.00 90.62 109 LEU A CA 1
ATOM 866 C C . LEU A 1 109 ? 11.201 6.974 -14.637 1.00 90.62 109 LEU A C 1
ATOM 868 O O . LEU A 1 109 ? 11.663 5.871 -14.907 1.00 90.62 109 LEU A O 1
ATOM 872 N N . VAL A 1 110 ? 10.926 7.338 -13.383 1.00 90.00 110 VAL A N 1
ATOM 873 C CA . VAL A 1 110 ? 11.176 6.456 -12.232 1.00 90.00 110 VAL A CA 1
ATOM 874 C C . VAL A 1 110 ? 10.334 5.180 -12.317 1.00 90.00 110 VAL A C 1
ATOM 876 O O . VAL A 1 110 ? 10.797 4.102 -11.948 1.00 90.00 110 VAL A O 1
ATOM 879 N N . GLU A 1 111 ? 9.095 5.270 -12.810 1.00 90.62 111 GLU A N 1
ATOM 880 C CA . GLU A 1 111 ? 8.272 4.084 -13.039 1.00 90.62 111 GLU A CA 1
ATOM 881 C C . GLU A 1 111 ? 8.867 3.178 -14.126 1.00 90.62 111 GLU A C 1
ATOM 883 O O . GLU A 1 111 ? 8.905 1.963 -13.938 1.00 90.62 111 GLU A O 1
ATOM 888 N N . MET A 1 112 ? 9.369 3.749 -15.223 1.00 90.50 112 MET A N 1
ATOM 889 C CA . MET A 1 112 ? 10.052 2.993 -16.277 1.00 90.50 112 MET A CA 1
ATOM 890 C C . MET A 1 112 ? 11.300 2.284 -15.740 1.00 90.50 112 MET A C 1
ATOM 892 O O . MET A 1 112 ? 11.422 1.072 -15.904 1.00 90.50 112 MET A O 1
ATOM 896 N N . GLU A 1 113 ? 12.170 2.996 -15.019 1.00 90.62 113 GLU A N 1
ATOM 897 C CA . GLU A 1 113 ? 13.371 2.416 -14.402 1.00 90.62 113 GLU A CA 1
ATOM 898 C C . GLU A 1 113 ? 13.023 1.292 -13.413 1.00 90.62 113 GLU A C 1
ATOM 900 O O . GLU A 1 113 ? 13.698 0.262 -13.356 1.00 90.62 113 GLU A O 1
ATOM 905 N N . LEU A 1 114 ? 11.932 1.442 -12.653 1.00 90.19 114 LEU A N 1
ATOM 906 C CA . LEU A 1 114 ? 11.454 0.398 -11.748 1.00 90.19 114 LEU A CA 1
ATOM 907 C C . LEU A 1 114 ? 10.998 -0.853 -12.511 1.00 90.19 114 LEU A C 1
ATOM 909 O O . LEU A 1 114 ? 11.301 -1.969 -12.084 1.00 90.19 114 LEU A O 1
ATOM 913 N N . ARG A 1 115 ? 10.287 -0.693 -13.632 1.00 91.31 115 ARG A N 1
ATOM 914 C CA . ARG A 1 115 ? 9.868 -1.821 -14.481 1.00 91.31 115 ARG A CA 1
ATOM 915 C C . ARG A 1 115 ? 11.065 -2.525 -15.101 1.00 91.31 115 ARG A C 1
ATOM 917 O O . ARG A 1 115 ? 11.126 -3.752 -15.058 1.00 91.31 115 ARG A O 1
ATOM 924 N N . GLU A 1 116 ? 12.042 -1.772 -15.595 1.00 88.88 116 GLU A N 1
ATOM 925 C CA . GLU A 1 116 ? 13.294 -2.325 -16.114 1.00 88.88 116 GLU A CA 1
ATOM 926 C C . GLU A 1 116 ? 14.049 -3.112 -15.039 1.00 88.88 116 GLU A C 1
ATOM 928 O O . GLU A 1 116 ? 14.510 -4.224 -15.300 1.00 88.88 116 GLU A O 1
ATOM 933 N N . LEU A 1 117 ? 14.105 -2.597 -13.807 1.00 86.94 117 LEU A N 1
ATOM 934 C CA . LEU A 1 117 ? 14.721 -3.293 -12.681 1.00 86.94 117 LEU A CA 1
ATOM 935 C C . LEU A 1 117 ? 13.992 -4.602 -12.343 1.00 86.94 117 LEU A C 1
ATOM 937 O O . LEU A 1 117 ? 14.631 -5.631 -12.121 1.00 86.94 117 LEU A O 1
ATOM 941 N N . LEU A 1 118 ? 12.657 -4.594 -12.320 1.00 87.00 118 LEU A N 1
ATOM 942 C CA . LEU A 1 118 ? 11.852 -5.801 -12.105 1.00 87.00 118 LEU A CA 1
ATOM 943 C C . LEU A 1 118 ? 12.118 -6.842 -13.202 1.00 87.00 118 LEU A C 1
ATOM 945 O O . LEU A 1 118 ? 12.381 -8.007 -12.893 1.00 87.00 118 LEU A O 1
ATOM 949 N N . SER A 1 119 ? 12.135 -6.410 -14.462 1.00 87.62 119 SER A N 1
ATOM 950 C CA . SER A 1 119 ? 12.450 -7.256 -15.614 1.00 87.62 119 SER A CA 1
ATOM 951 C C . SER A 1 119 ? 13.878 -7.808 -15.556 1.00 87.62 119 SER A C 1
ATOM 953 O O . SER A 1 119 ? 14.089 -8.992 -15.826 1.00 87.62 119 SER A O 1
ATOM 955 N N . PHE A 1 120 ? 14.856 -7.009 -15.116 1.00 86.00 120 PHE A N 1
ATOM 956 C CA . PHE A 1 120 ? 16.237 -7.450 -14.893 1.00 86.00 120 PHE A CA 1
ATOM 957 C C . PHE A 1 120 ? 16.314 -8.600 -13.876 1.00 86.00 120 PHE A C 1
ATOM 959 O O . PHE A 1 120 ? 17.031 -9.580 -14.087 1.00 86.00 120 PHE A O 1
ATOM 966 N N . TYR A 1 121 ? 15.509 -8.539 -12.812 1.00 82.12 121 TYR A N 1
ATOM 967 C CA . TYR A 1 121 ? 15.373 -9.622 -11.832 1.00 82.12 121 TYR A CA 1
ATOM 968 C C . TYR A 1 121 ? 14.438 -10.764 -12.274 1.00 82.12 121 TYR A C 1
ATOM 970 O O . TYR A 1 121 ? 14.124 -11.637 -11.464 1.00 82.12 121 TYR A O 1
ATOM 978 N N . LYS A 1 122 ? 14.034 -10.813 -13.553 1.00 84.06 122 LYS A N 1
ATOM 979 C CA . LYS A 1 122 ? 13.139 -11.832 -14.140 1.00 84.06 122 LYS A CA 1
ATOM 980 C C . LYS A 1 122 ? 11.743 -11.862 -13.512 1.00 84.06 122 LYS A C 1
ATOM 982 O O . LYS A 1 122 ? 11.100 -12.910 -13.462 1.00 84.06 122 LYS A O 1
ATOM 987 N N . LEU A 1 123 ? 11.282 -10.718 -13.020 1.00 83.81 123 LEU A N 1
ATOM 988 C CA . LEU A 1 123 ? 9.914 -10.517 -12.556 1.00 83.81 123 LEU A CA 1
ATOM 989 C C . LEU A 1 123 ? 9.073 -9.925 -13.700 1.00 83.81 123 LEU A C 1
ATOM 991 O O . LEU A 1 123 ? 9.635 -9.278 -14.584 1.00 83.81 123 LEU A O 1
ATOM 995 N N . PRO A 1 124 ? 7.741 -10.119 -13.705 1.00 86.44 124 PRO A N 1
ATOM 996 C CA . PRO A 1 124 ? 6.868 -9.578 -14.747 1.00 86.44 124 PRO A CA 1
ATOM 997 C C . PRO A 1 124 ? 6.659 -8.065 -14.551 1.00 86.44 124 PRO A C 1
ATOM 999 O O . PRO A 1 124 ? 5.609 -7.625 -14.092 1.00 86.44 124 PRO A O 1
ATOM 1002 N N . GLY A 1 125 ? 7.691 -7.264 -14.843 1.00 82.94 125 GLY A N 1
ATOM 1003 C CA . GLY A 1 125 ? 7.735 -5.823 -14.568 1.00 82.94 125 GLY A CA 1
ATOM 1004 C C . GLY A 1 125 ? 6.586 -5.028 -15.189 1.00 82.94 125 GLY A C 1
ATOM 1005 O O . GLY A 1 125 ? 6.101 -4.084 -14.569 1.00 82.94 125 GLY A O 1
ATOM 1006 N N . ASP A 1 126 ? 6.099 -5.436 -16.360 1.00 86.50 126 ASP A N 1
ATOM 1007 C CA . ASP A 1 126 ? 4.986 -4.777 -17.054 1.00 86.50 126 ASP A CA 1
ATOM 1008 C C . ASP A 1 126 ? 3.619 -5.101 -16.429 1.00 86.50 126 ASP A C 1
ATOM 1010 O O . ASP A 1 126 ? 2.760 -4.223 -16.325 1.00 86.50 126 ASP A O 1
ATOM 1014 N N . ASP A 1 127 ? 3.440 -6.324 -15.921 1.00 87.62 127 ASP A N 1
ATOM 1015 C CA . ASP A 1 127 ? 2.173 -6.784 -15.337 1.00 87.62 127 ASP A CA 1
ATOM 1016 C C . ASP A 1 127 ? 2.021 -6.411 -13.856 1.00 87.62 127 ASP A C 1
ATOM 1018 O O . ASP A 1 127 ? 0.909 -6.406 -13.318 1.00 87.62 127 ASP A O 1
ATOM 1022 N N . ILE A 1 128 ? 3.131 -6.118 -13.167 1.00 89.75 128 ILE A N 1
ATOM 1023 C CA . ILE A 1 128 ? 3.113 -5.752 -11.749 1.00 89.75 128 ILE A CA 1
ATOM 1024 C C . ILE A 1 128 ? 2.392 -4.404 -11.578 1.00 89.75 128 ILE A C 1
ATOM 1026 O O . ILE A 1 128 ? 2.813 -3.393 -12.151 1.00 89.75 128 ILE A O 1
ATOM 1030 N N . PRO A 1 129 ? 1.329 -4.336 -10.750 1.00 91.81 129 PRO A N 1
ATOM 1031 C CA . PRO A 1 129 ? 0.667 -3.075 -10.455 1.00 91.81 129 PRO A CA 1
ATOM 1032 C C . PRO A 1 129 ? 1.619 -2.128 -9.719 1.00 91.81 129 PRO A C 1
ATOM 1034 O O . PRO A 1 129 ? 2.115 -2.458 -8.638 1.00 91.81 129 PRO A O 1
ATOM 1037 N N . ILE A 1 130 ? 1.833 -0.936 -10.280 1.00 91.31 130 ILE A N 1
ATOM 1038 C CA . ILE A 1 130 ? 2.586 0.152 -9.647 1.00 91.31 130 ILE A CA 1
ATOM 1039 C C . ILE A 1 130 ? 1.594 1.220 -9.195 1.00 91.31 130 ILE A C 1
ATOM 1041 O O . ILE A 1 130 ? 0.805 1.745 -9.980 1.00 91.31 130 ILE A O 1
ATOM 1045 N N . ILE A 1 131 ? 1.603 1.522 -7.901 1.00 92.44 131 ILE A N 1
ATOM 1046 C CA . ILE A 1 131 ? 0.685 2.476 -7.288 1.00 92.44 131 ILE A CA 1
ATOM 1047 C C . ILE A 1 131 ? 1.486 3.618 -6.709 1.00 92.44 131 ILE A C 1
ATOM 1049 O O . ILE A 1 131 ? 2.276 3.447 -5.786 1.00 92.44 131 ILE A O 1
ATOM 1053 N N . ARG A 1 132 ? 1.254 4.794 -7.275 1.00 91.31 132 ARG A N 1
ATOM 1054 C CA . ARG A 1 132 ? 1.847 6.052 -6.849 1.00 91.31 132 ARG A CA 1
ATOM 1055 C C . ARG A 1 132 ? 1.096 6.568 -5.623 1.00 91.31 132 ARG A C 1
ATOM 1057 O O . ARG A 1 132 ? -0.133 6.622 -5.644 1.00 91.31 132 ARG A O 1
ATOM 1064 N N . GLY A 1 133 ? 1.817 6.915 -4.561 1.00 91.00 133 GLY A N 1
ATOM 1065 C CA . GLY A 1 133 ? 1.197 7.343 -3.309 1.00 91.00 133 GLY A CA 1
ATOM 1066 C C . GLY A 1 133 ? 2.171 7.950 -2.302 1.00 91.00 133 GLY A C 1
ATOM 1067 O O . GLY A 1 133 ? 3.388 7.820 -2.419 1.00 91.00 133 GLY A O 1
ATOM 1068 N N . SER A 1 134 ? 1.630 8.582 -1.265 1.00 90.44 134 SER A N 1
ATOM 1069 C CA . SER A 1 134 ? 2.372 9.000 -0.077 1.00 90.44 134 SER A CA 1
ATOM 1070 C C . SER A 1 134 ? 1.747 8.392 1.172 1.00 90.44 134 SER A C 1
ATOM 1072 O O . SER A 1 134 ? 0.679 8.792 1.639 1.00 90.44 134 SER A O 1
ATOM 1074 N N . ALA A 1 135 ? 2.456 7.424 1.757 1.00 86.19 135 ALA A N 1
ATOM 1075 C CA . ALA A 1 135 ? 2.088 6.874 3.059 1.00 86.19 135 ALA A CA 1
ATOM 1076 C C . ALA A 1 135 ? 2.119 7.950 4.158 1.00 86.19 135 ALA A C 1
ATOM 1078 O O . ALA A 1 135 ? 1.336 7.893 5.102 1.00 86.19 135 ALA A O 1
ATOM 1079 N N . LEU A 1 136 ? 2.985 8.960 4.018 1.00 87.44 136 LEU A N 1
ATOM 1080 C CA . LEU A 1 136 ? 3.055 10.073 4.959 1.00 87.44 136 LEU A CA 1
ATOM 1081 C C . LEU A 1 136 ? 1.788 10.931 4.890 1.00 87.44 136 LEU A C 1
ATOM 1083 O O . LEU A 1 136 ? 1.168 11.167 5.929 1.00 87.44 136 LEU A O 1
ATOM 1087 N N . SER A 1 137 ? 1.352 11.314 3.684 1.00 87.81 137 SER A N 1
ATOM 1088 C CA . SER A 1 137 ? 0.098 12.056 3.494 1.00 87.81 137 SER A CA 1
ATOM 1089 C C . SER A 1 137 ? -1.108 11.283 4.021 1.00 87.81 137 SER A C 1
ATOM 1091 O O . SER A 1 137 ? -2.020 11.873 4.596 1.00 87.81 137 SER A O 1
ATOM 1093 N N . ALA A 1 138 ? -1.089 9.954 3.907 1.00 86.94 138 ALA A N 1
ATOM 1094 C CA . ALA A 1 138 ? -2.105 9.086 4.493 1.00 86.94 138 ALA A CA 1
ATOM 1095 C C . ALA A 1 138 ? -2.110 9.098 6.033 1.00 86.94 138 ALA A C 1
ATOM 1097 O O . ALA A 1 138 ? -3.173 9.189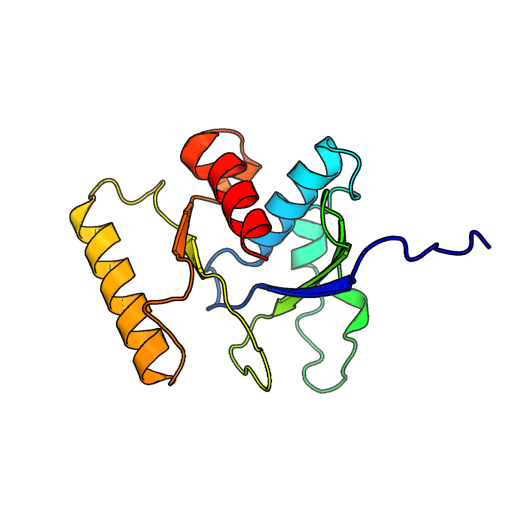 6.654 1.00 86.94 138 ALA A O 1
ATOM 1098 N N . LEU A 1 139 ? -0.942 9.017 6.680 1.00 85.81 139 LEU A N 1
ATOM 1099 C CA . LEU A 1 139 ? -0.867 9.084 8.143 1.00 85.81 139 LEU A CA 1
ATOM 1100 C C . LEU A 1 139 ? -1.304 10.447 8.676 1.00 85.81 139 LEU A C 1
ATOM 1102 O O . LEU A 1 139 ? -2.047 10.490 9.658 1.00 85.81 139 LEU A O 1
ATOM 1106 N N . GLN A 1 140 ? -0.864 11.524 8.025 1.00 86.81 140 GLN A N 1
ATOM 1107 C CA . GLN A 1 140 ? -1.144 12.900 8.431 1.00 86.81 140 GLN A CA 1
ATOM 1108 C C . GLN A 1 140 ? -2.547 13.373 8.026 1.00 86.81 140 GLN A C 1
ATOM 1110 O O . GLN A 1 140 ? -3.049 14.332 8.602 1.00 86.81 140 GLN A O 1
ATOM 1115 N N . GLY A 1 141 ? -3.193 12.702 7.066 1.00 86.12 141 GLY A N 1
ATOM 1116 C CA . GLY A 1 141 ? -4.501 13.101 6.543 1.00 86.12 141 GLY A CA 1
ATOM 1117 C C . GLY A 1 141 ? -4.455 14.382 5.706 1.00 86.12 141 GLY A C 1
ATOM 1118 O O . GLY A 1 141 ? -5.452 15.089 5.627 1.00 86.12 141 GLY A O 1
ATOM 1119 N N . THR A 1 142 ? -3.304 14.705 5.110 1.00 87.56 142 THR A N 1
ATOM 1120 C CA . THR A 1 142 ? -3.097 15.960 4.367 1.00 87.56 142 THR A CA 1
ATOM 1121 C C . THR A 1 142 ? -3.631 15.909 2.940 1.00 87.56 142 THR A C 1
ATOM 1123 O O . THR A 1 142 ? -4.012 16.942 2.399 1.00 87.56 142 THR A O 1
ATOM 1126 N N . ASN A 1 143 ? -3.683 14.723 2.326 1.00 87.75 143 ASN A N 1
ATOM 1127 C CA . ASN A 1 143 ? -4.239 14.527 0.989 1.00 87.75 143 ASN A CA 1
ATOM 1128 C C . ASN A 1 143 ? -4.793 13.096 0.848 1.00 87.75 143 ASN A C 1
ATOM 1130 O O . ASN A 1 143 ? -4.053 12.117 0.976 1.00 87.75 143 ASN A O 1
ATOM 1134 N N . ASP A 1 144 ? -6.104 12.976 0.612 1.00 88.19 144 ASP A N 1
ATOM 1135 C CA . ASP A 1 144 ? -6.802 11.685 0.545 1.00 88.19 144 ASP A CA 1
ATOM 1136 C C . ASP A 1 144 ? -6.473 10.906 -0.738 1.00 88.19 144 ASP A C 1
ATOM 1138 O O . ASP A 1 144 ? -6.293 9.689 -0.678 1.00 88.19 144 ASP A O 1
ATOM 1142 N N . GLU A 1 145 ? -6.318 11.596 -1.876 1.00 88.38 145 GLU A N 1
ATOM 1143 C CA . GLU A 1 145 ? -6.094 10.977 -3.190 1.00 88.38 145 GLU A CA 1
ATOM 1144 C C . GLU A 1 145 ? -4.750 10.247 -3.246 1.00 88.38 145 GLU A C 1
ATOM 1146 O O . GLU A 1 145 ? -4.679 9.057 -3.564 1.00 88.38 145 GLU A O 1
ATOM 1151 N N . ILE A 1 146 ? -3.674 10.940 -2.869 1.00 88.00 146 ILE A N 1
ATOM 1152 C CA . ILE A 1 146 ? -2.324 10.362 -2.851 1.00 88.00 146 ILE A CA 1
ATOM 1153 C C . ILE A 1 146 ? -2.059 9.538 -1.587 1.00 88.00 146 ILE A C 1
ATOM 1155 O O . ILE A 1 146 ? -1.129 8.735 -1.561 1.00 88.00 146 ILE A O 1
ATOM 1159 N N . GLY A 1 147 ? -2.852 9.733 -0.532 1.00 89.00 147 GLY A N 1
ATOM 1160 C CA . GLY A 1 147 ? -2.724 9.038 0.743 1.00 89.00 147 GLY A CA 1
ATOM 1161 C C . GLY A 1 147 ? -3.640 7.822 0.839 1.00 89.00 147 GLY A C 1
ATOM 1162 O O . GLY A 1 147 ? -3.265 6.699 0.489 1.00 89.00 147 GLY A O 1
ATOM 1163 N N . ARG A 1 148 ? -4.841 8.036 1.386 1.00 88.12 148 ARG A N 1
ATOM 1164 C CA . ARG A 1 148 ? -5.803 6.974 1.717 1.00 88.12 148 ARG A CA 1
ATOM 1165 C C . ARG A 1 148 ? -6.197 6.162 0.486 1.00 88.12 148 ARG A C 1
ATOM 1167 O O . ARG A 1 148 ? -6.131 4.933 0.533 1.00 88.12 148 ARG A O 1
ATOM 1174 N N . GLN A 1 149 ? -6.572 6.822 -0.609 1.00 88.56 149 GLN A N 1
ATOM 1175 C CA . GLN A 1 149 ? -7.030 6.145 -1.825 1.00 88.56 149 GLN A CA 1
ATOM 1176 C C . GLN A 1 149 ? -5.916 5.308 -2.450 1.00 88.56 149 GLN A C 1
ATOM 1178 O O . GLN A 1 149 ? -6.147 4.152 -2.805 1.00 88.56 149 GLN A O 1
ATOM 1183 N N . ALA A 1 150 ? -4.689 5.834 -2.510 1.00 89.75 150 ALA A N 1
ATOM 1184 C CA . ALA A 1 150 ? -3.533 5.086 -2.997 1.00 89.75 150 ALA A CA 1
ATOM 1185 C C . ALA A 1 150 ? -3.277 3.812 -2.171 1.00 89.75 150 ALA A C 1
ATOM 1187 O O . ALA A 1 150 ? -3.051 2.737 -2.727 1.00 89.75 150 ALA A O 1
ATOM 1188 N N . ILE A 1 151 ? -3.375 3.890 -0.842 1.00 88.31 151 ILE A N 1
ATOM 1189 C CA . ILE A 1 151 ? -3.174 2.726 0.034 1.00 88.31 151 ILE A CA 1
ATOM 1190 C C . ILE A 1 151 ? -4.288 1.693 -0.122 1.00 88.31 151 ILE A C 1
ATOM 1192 O O . ILE A 1 151 ? -4.013 0.493 -0.196 1.00 88.31 151 ILE A O 1
ATOM 1196 N N . LEU A 1 152 ? -5.544 2.135 -0.199 1.00 86.75 152 LEU A N 1
ATOM 1197 C CA . LEU A 1 152 ? -6.675 1.238 -0.431 1.00 86.75 152 LEU A CA 1
ATOM 1198 C C . LEU A 1 152 ? -6.581 0.565 -1.804 1.00 86.75 152 LEU A C 1
ATOM 1200 O O . LEU A 1 152 ? -6.841 -0.635 -1.906 1.00 86.75 152 LEU A O 1
ATOM 1204 N N . LYS A 1 153 ? -6.133 1.297 -2.832 1.00 88.00 153 LYS A N 1
ATOM 1205 C CA . LYS A 1 153 ? -5.842 0.750 -4.161 1.00 88.00 153 LYS A CA 1
ATOM 1206 C C . LYS A 1 153 ? -4.767 -0.335 -4.081 1.00 88.00 153 LYS A C 1
ATOM 1208 O O . LYS A 1 153 ? -4.972 -1.416 -4.626 1.00 88.00 153 LYS A O 1
ATOM 1213 N N . ALA A 1 154 ? -3.682 -0.098 -3.339 1.00 85.75 154 ALA A N 1
ATOM 1214 C CA . ALA A 1 154 ? -2.596 -1.071 -3.184 1.00 85.75 154 ALA A CA 1
ATOM 1215 C C . ALA A 1 154 ? -3.040 -2.345 -2.482 1.00 85.75 154 ALA A C 1
ATOM 1217 O O . ALA A 1 154 ? -2.738 -3.445 -2.936 1.00 85.75 154 ALA A O 1
ATOM 1218 N N . ASN A 1 155 ? -3.842 -2.208 -1.432 1.00 82.62 155 ASN A N 1
ATOM 1219 C CA . ASN A 1 155 ? -4.411 -3.355 -0.743 1.00 82.62 155 ASN A CA 1
ATOM 1220 C C . ASN A 1 155 ? -5.462 -4.102 -1.590 1.00 82.62 155 ASN A C 1
ATOM 1222 O O . ASN A 1 155 ? -5.672 -5.294 -1.394 1.00 82.62 155 ASN A O 1
ATOM 1226 N N . GLY A 1 156 ? -6.131 -3.418 -2.524 1.00 81.75 156 GLY A N 1
ATOM 1227 C CA . GLY A 1 156 ? -7.104 -4.010 -3.445 1.00 81.75 156 GLY A CA 1
ATOM 1228 C C . GLY A 1 156 ? -6.492 -4.881 -4.547 1.00 81.75 156 GLY A C 1
ATOM 1229 O O . GLY A 1 156 ? -7.198 -5.733 -5.092 1.00 81.75 156 GLY A O 1
ATOM 1230 N N . CYS A 1 157 ? -5.206 -4.690 -4.856 1.00 79.81 157 CYS A N 1
ATOM 1231 C CA . CYS A 1 157 ? -4.451 -5.509 -5.809 1.00 79.81 157 CYS A CA 1
ATOM 1232 C C . CYS A 1 157 ? -4.001 -6.864 -5.228 1.00 79.81 157 CYS A C 1
ATOM 1234 O O . CYS A 1 157 ? -3.657 -7.761 -5.996 1.00 79.81 157 CYS A O 1
ATOM 1236 N N . CYS A 1 158 ? -4.021 -7.015 -3.898 1.00 65.31 158 CYS A N 1
ATOM 1237 C CA . CYS A 1 158 ? -3.597 -8.211 -3.161 1.00 65.31 158 CYS A CA 1
ATOM 1238 C C . CYS A 1 158 ? -4.758 -9.160 -2.842 1.00 65.31 158 CYS A C 1
ATOM 1240 O O . CYS A 1 158 ? -4.527 -10.387 -2.813 1.00 65.31 158 CYS A O 1
#

Secondary structure (DSSP, 8-state):
-------S-EEEEEE--STTSSHHHHHHHHHHHHHHTTSS----HHHHHTS-S--TTS--GGGGEEEEE-SS-EEEEEE-SS---SS-----EEEE-TTT---HHHHHHHHHHHHHHHHHTTS-TTTS-EEEE-HHHHHHTS-TIIIIIHHHHHHH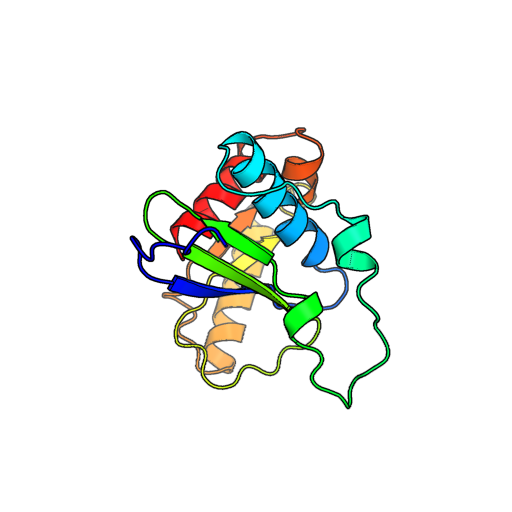T-

Sequence (158 aa):
MATFTRNKPHVNVGTIGHVDHGKTTLTASITKFLAEEGKTKAIAFDEIDRAPEKRREELLLPRLMWGYKTAKRYYAHVAFFVFHIVGVPSLVCFLKGIDVVDNPQLLELVEMELRELLSFYKLPGDDIPIIRGSALSALQGTNDEIGRQAILKANGCC

Organism: Brassica carinata (NCBI:txid52824)

Radius of gyration: 16.17 Å; chains: 1; bounding box: 35×38×41 Å

Foldseek 3Di:
DPPDDCPAAEDEEEAEDAPPQCRLLLVQLLQVVLVVVVFFHRDDSCLQVPPDPPDPPDCPVPSQWGWGDDPHYIYTYGYDNDPDDDDDPAAAAEAEDCVPDPDVVVVVVVLVVQLVVCVVVVHNSVPHHYFQAHSPCSVVVVDCVRHVVSSVVRVVVD

pLDDT: mean 77.34, std 14.75, range [34.81, 92.44]

InterPro domains:
  IPR000795 Translational (tr)-type GTP-binding domain [PF00009] (8-59)
  IPR027417 P-loop containing nucleoside triphosphate hydrolase [G3DSA:3.40.50.300] (1-78)
  IPR027417 P-loop containing nucleoside triphosphate hydrolase [G3DSA:3.40.50.300] (79-155)
  IPR027417 P-loop containing nucleoside triphosphate hydrolase [SSF52540] (4-138)
  IPR050055 Elongation factor Tu GTPase [PTHR43721] (5-55)